Protein AF-A0A3L9FSS3-F1 (afdb_monomer)

Solvent-accessible surface area (backbone atoms only — not comparable to full-atom values): 10008 Å² total; per-residue (Å²): 110,33,38,44,45,78,56,92,81,48,57,48,39,28,49,63,42,88,87,80,62,45,81,40,81,42,85,66,55,88,91,52,54,69,68,55,39,53,46,55,48,51,49,41,67,64,25,50,84,31,67,72,67,40,60,49,43,43,32,45,34,71,48,75,39,85,61,62,35,31,43,39,39,42,32,32,79,47,89,83,53,72,69,44,50,53,55,49,51,52,47,42,52,57,40,41,74,71,72,40,52,58,27,42,31,45,35,28,91,98,42,78,46,63,49,96,48,62,61,40,68,28,58,42,75,38,88,92,38,80,45,78,44,79,46,45,71,96,54,94,71,74,90,48,61,73,59,46,34,51,53,53,40,48,55,57,59,80,48,63,87,66,81,84,86,88,83,87,85,131

Foldseek 3Di:
DWWWDDDPLAIFTWDADPVPRDTDTPQADVVADPLVNVCRNLVRVLQSPPCLLVPQFTDWDWDAAPVQAIEIETEGPDDDDVVNVVSVVVSCVVCVVVVRNYWYWYDYDVDIDTDPFQWDWHWACAPNDTDIDIDGPPDDDDRDSVVVSVVRNVVVVVCVPPDDDDDDDD

InterPro domains:
  IPR010280 (Uracil-5)-methyltransferase family [PF05958] (1-170)
  IPR010280 (Uracil-5)-methyltransferase family [PS51687] (1-170)
  IPR011869 tRNA/tmRNA (uracil-C(5))-methyltransferase, TrmA [PTHR47790] (1-170)
  IPR029063 S-adenosyl-L-methionine-dependent methyltransferase superfamily [G3DSA:3.40.50.150] (142-170)
  IPR029063 S-adenosyl-L-methionine-dependent methyltransferase superfamily [SSF53335] (2-168)

pLDDT: mean 95.37, std 3.07, range [77.75, 98.62]

Organism: Escherichia coli (NCBI:txid562)

Radius of gyration: 18.56 Å; Cα contacts (8 Å, |Δi|>4): 255; chains: 1; bounding box: 40×35×56 Å

Sequence (170 aa):
EFRIWHDGDDLYHIIFDQQTKSRIRVDSFPAASELINQLMTAMIAGVRNNPVLRHKLFQIDYLTTLSNQAVVSLLYHKKLDDEWRQEAEALRDALRAQNLNVHLIGRATKTKIELDQDYIDERLPVAGKEMIYRQVENSFTQPNAAMNIQMLEWALDVTKGSKGDLLELY

Secondary structure (DSSP, 8-state):
-EEEEEETTEEEEEEE-TTT--EEE-S--TTS-HHHHHHHHHHHHHHHT-HHHHTTEEEEEEEE-TTSEEEEEEEESS---HHHHHHHHHHHHHHHTTT-EEEEEEEETTEEEESS-SEEEEEEEETTEEEEEEEETTS---S-HHHHHHHHHHHHHHTTT--S--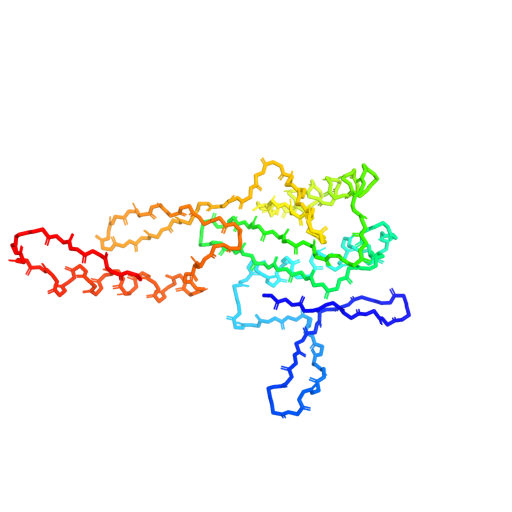----

Mean predicted aligned error: 3.64 Å

Nearest PDB structures (foldseek):
  3bt7-assembly2_B  TM=9.966E-01  e=4.682E-27  Escherichia coli
  6q8y-assembly1_U  TM=3.867E-01  e=1.189E-02  Saccharomyces cerevisiae
  8p5d-assembly1_SH0  TM=3.456E-01  e=9.720E-02  Spraguea lophii 42_110
  6zqe-assembly1_DH  TM=3.737E-01  e=3.041E-01  Saccharomyces cerevisiae S288C
  7mqa-as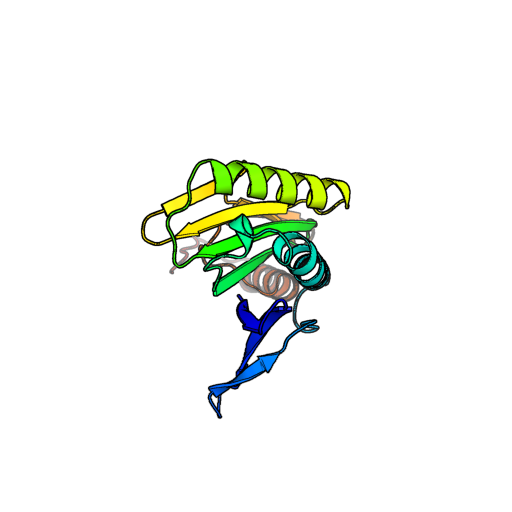sembly1_L7  TM=3.487E-01  e=3.229E-01  Homo sapiens

Structure (mmCIF, N/CA/C/O backbone):
data_AF-A0A3L9FSS3-F1
#
_entry.id   AF-A0A3L9FSS3-F1
#
loop_
_atom_site.group_PDB
_atom_site.id
_atom_site.type_symbol
_atom_site.label_atom_id
_atom_site.label_alt_id
_atom_site.label_comp_id
_atom_site.label_asym_id
_atom_site.label_entity_id
_atom_site.label_seq_id
_atom_site.pdbx_PDB_ins_code
_atom_site.Cartn_x
_atom_site.Cartn_y
_atom_site.Cartn_z
_atom_site.occupancy
_atom_site.B_iso_or_equiv
_atom_site.auth_seq_id
_atom_site.auth_comp_id
_atom_site.auth_asym_id
_atom_site.auth_atom_id
_atom_site.pdbx_PDB_model_num
ATOM 1 N N . GLU A 1 1 ? 5.418 -6.115 3.142 1.00 92.25 1 GLU A N 1
ATOM 2 C CA . GLU A 1 1 ? 6.735 -5.735 2.594 1.00 92.25 1 GLU A CA 1
ATOM 3 C C . GLU A 1 1 ? 7.289 -6.888 1.779 1.00 92.25 1 GLU A C 1
ATOM 5 O O . GLU A 1 1 ? 7.310 -8.010 2.278 1.00 92.25 1 GLU A O 1
ATOM 10 N N . PHE A 1 2 ? 7.705 -6.647 0.538 1.00 96.50 2 PHE A N 1
ATOM 11 C CA . PHE A 1 2 ? 8.261 -7.686 -0.330 1.00 96.50 2 PHE A CA 1
ATOM 12 C C . PHE A 1 2 ? 9.486 -7.164 -1.069 1.00 96.50 2 PHE A C 1
ATOM 14 O O . PHE A 1 2 ? 9.449 -6.100 -1.686 1.00 96.50 2 PHE A O 1
ATOM 21 N N . ARG A 1 3 ? 10.579 -7.930 -1.053 1.00 97.56 3 ARG A N 1
ATOM 22 C CA . ARG A 1 3 ? 11.760 -7.591 -1.851 1.00 97.56 3 ARG A CA 1
ATOM 23 C C . ARG A 1 3 ? 11.482 -7.885 -3.316 1.00 97.56 3 ARG A C 1
ATOM 25 O O . ARG A 1 3 ? 10.731 -8.799 -3.633 1.00 97.56 3 ARG A O 1
ATOM 32 N N . ILE A 1 4 ? 12.117 -7.131 -4.199 1.00 97.88 4 ILE A N 1
ATOM 33 C CA . ILE A 1 4 ? 11.995 -7.305 -5.643 1.00 97.88 4 ILE A CA 1
ATOM 34 C C . ILE A 1 4 ? 13.282 -7.913 -6.181 1.00 97.88 4 ILE A C 1
ATOM 36 O O . ILE A 1 4 ? 14.378 -7.404 -5.931 1.00 97.88 4 ILE A O 1
ATOM 40 N N . TRP A 1 5 ? 13.142 -9.013 -6.914 1.00 97.19 5 TRP A N 1
ATOM 41 C CA . TRP A 1 5 ? 14.236 -9.677 -7.603 1.00 97.19 5 TRP A CA 1
ATOM 42 C C . TRP A 1 5 ? 14.185 -9.378 -9.098 1.00 97.19 5 TRP A C 1
ATOM 44 O O . TRP A 1 5 ? 13.113 -9.367 -9.702 1.00 97.19 5 TRP A O 1
ATOM 54 N N . HIS A 1 6 ? 15.358 -9.139 -9.680 1.00 96.81 6 HIS A N 1
ATOM 55 C CA . HIS A 1 6 ? 15.545 -8.902 -11.109 1.00 96.81 6 HIS A CA 1
ATOM 56 C C . HIS A 1 6 ? 16.247 -10.119 -11.696 1.00 96.81 6 HIS A C 1
ATOM 58 O O . HIS A 1 6 ? 17.337 -10.465 -11.238 1.00 96.81 6 HIS A O 1
ATOM 64 N N . ASP A 1 7 ? 15.636 -10.745 -12.696 1.00 94.44 7 ASP A N 1
ATOM 65 C CA . ASP A 1 7 ? 16.206 -11.901 -13.390 1.00 94.44 7 ASP A CA 1
ATOM 66 C C . ASP A 1 7 ? 16.134 -11.685 -14.904 1.00 94.44 7 ASP A C 1
ATOM 68 O O . ASP A 1 7 ? 15.088 -11.865 -15.523 1.00 94.44 7 ASP A O 1
ATOM 72 N N . GLY A 1 8 ? 17.231 -11.199 -15.493 1.00 93.06 8 GLY A N 1
ATOM 73 C CA . GLY A 1 8 ? 17.259 -10.773 -16.893 1.00 93.06 8 GLY A CA 1
ATOM 74 C C . GLY A 1 8 ? 16.239 -9.666 -17.156 1.00 93.06 8 GLY A C 1
ATOM 75 O O . GLY A 1 8 ? 16.377 -8.562 -16.624 1.00 93.06 8 GLY A O 1
ATOM 76 N N . ASP A 1 9 ? 15.208 -9.982 -17.937 1.00 90.75 9 ASP A N 1
ATOM 77 C CA . ASP A 1 9 ? 14.075 -9.096 -18.236 1.00 90.75 9 ASP A CA 1
ATOM 78 C C . ASP A 1 9 ? 12.860 -9.334 -17.319 1.00 90.75 9 ASP A C 1
ATOM 80 O O . ASP A 1 9 ? 11.914 -8.547 -17.329 1.00 90.75 9 ASP A O 1
ATOM 84 N N . ASP A 1 10 ? 12.883 -10.376 -16.480 1.00 93.25 10 ASP A N 1
ATOM 85 C CA . ASP A 1 10 ? 11.829 -10.635 -15.499 1.00 93.25 10 ASP A CA 1
ATOM 86 C C . ASP A 1 10 ? 12.017 -9.792 -14.222 1.00 93.25 10 ASP A C 1
ATOM 88 O O . ASP A 1 10 ? 13.085 -9.233 -13.919 1.00 93.25 10 ASP A O 1
ATOM 92 N N . LEU A 1 11 ? 10.918 -9.671 -13.484 1.00 95.50 11 LEU A N 1
ATOM 93 C CA . LEU A 1 11 ? 10.780 -8.941 -12.235 1.00 95.50 11 LEU A CA 1
ATOM 94 C C . LEU A 1 11 ? 9.712 -9.641 -11.390 1.00 95.50 11 LEU A C 1
ATOM 96 O O . LEU A 1 11 ? 8.593 -9.834 -11.867 1.00 95.50 11 LEU A O 1
ATOM 100 N N . TYR A 1 12 ? 10.034 -10.002 -10.149 1.00 97.12 12 TYR A N 1
ATOM 101 C CA . TYR A 1 12 ? 9.084 -10.672 -9.254 1.00 97.12 12 TYR A CA 1
ATOM 102 C C . TYR A 1 12 ? 9.381 -10.405 -7.777 1.00 97.12 12 TYR A C 1
ATOM 104 O O . TYR A 1 12 ? 10.495 -10.025 -7.400 1.00 97.12 12 TYR A O 1
ATOM 112 N N . HIS A 1 13 ? 8.378 -10.609 -6.922 1.00 98.25 13 HIS A N 1
ATOM 113 C CA . HIS A 1 13 ? 8.542 -10.508 -5.475 1.00 98.25 13 HIS A CA 1
ATOM 114 C C . HIS A 1 13 ? 9.263 -11.724 -4.905 1.00 98.25 13 HIS A C 1
ATOM 116 O O . HIS A 1 13 ? 9.064 -12.861 -5.336 1.00 98.25 13 HIS A O 1
ATOM 122 N N . ILE A 1 14 ? 10.068 -11.483 -3.876 1.00 97.00 14 ILE A N 1
ATOM 123 C CA . ILE A 1 14 ? 10.683 -12.520 -3.061 1.00 97.00 14 ILE A CA 1
ATOM 124 C C . ILE A 1 14 ? 10.509 -12.222 -1.573 1.00 97.00 14 ILE A C 1
ATOM 126 O O . ILE A 1 14 ? 10.469 -11.067 -1.136 1.00 97.00 14 ILE A O 1
ATOM 130 N N . ILE A 1 15 ? 10.501 -13.294 -0.792 1.00 95.31 15 ILE A N 1
ATOM 131 C CA . ILE A 1 15 ? 10.737 -13.276 0.652 1.00 95.31 15 ILE A CA 1
ATOM 132 C C . ILE A 1 15 ? 11.980 -14.111 0.967 1.00 95.31 15 ILE A C 1
ATOM 134 O O . ILE A 1 15 ? 12.477 -14.860 0.121 1.00 95.31 15 ILE A O 1
ATOM 138 N N . PHE A 1 16 ? 12.499 -13.970 2.181 1.00 93.75 16 PHE A N 1
ATOM 139 C CA . PHE A 1 16 ? 13.602 -14.794 2.663 1.00 93.75 16 PHE A CA 1
ATOM 140 C C . PHE A 1 16 ? 13.082 -15.840 3.634 1.00 93.75 16 PHE A C 1
ATOM 142 O O . PHE A 1 16 ? 12.368 -15.508 4.581 1.00 93.75 16 PHE A O 1
ATOM 149 N N . ASP A 1 17 ? 13.494 -17.086 3.427 1.00 91.25 17 ASP A N 1
ATOM 150 C CA . ASP A 1 17 ? 13.327 -18.124 4.432 1.00 91.25 17 ASP A CA 1
ATOM 151 C C . ASP A 1 17 ? 14.031 -17.699 5.730 1.00 91.25 17 ASP A C 1
ATOM 153 O O . ASP A 1 17 ? 15.184 -17.251 5.718 1.00 91.25 17 ASP A O 1
ATOM 157 N N . GLN A 1 18 ? 13.342 -17.802 6.865 1.00 88.44 18 GLN A N 1
ATOM 158 C CA . GLN A 1 18 ? 13.892 -17.311 8.126 1.00 88.44 18 GLN A CA 1
ATOM 159 C C . GLN A 1 18 ? 15.085 -18.139 8.616 1.00 88.44 18 GLN A C 1
ATOM 161 O O . GLN A 1 18 ? 15.985 -17.561 9.235 1.00 88.44 18 GLN A O 1
ATOM 166 N N . GLN A 1 19 ? 15.110 -19.441 8.321 1.00 92.31 19 GLN A N 1
ATOM 167 C CA . GLN A 1 19 ? 16.131 -20.381 8.780 1.00 92.31 19 GLN A CA 1
ATOM 168 C C . GLN A 1 19 ? 17.329 -20.404 7.830 1.00 92.31 19 GLN A C 1
ATOM 170 O O . GLN A 1 19 ? 18.464 -20.213 8.258 1.00 92.31 19 GLN A O 1
ATOM 175 N N . THR A 1 20 ? 17.084 -20.598 6.536 1.00 93.94 20 THR A N 1
ATOM 176 C CA . THR A 1 20 ? 18.137 -20.812 5.532 1.00 93.94 20 THR A CA 1
ATOM 177 C C . THR A 1 20 ? 18.615 -19.514 4.886 1.00 93.94 20 THR A C 1
ATOM 179 O O . THR A 1 20 ? 19.659 -19.500 4.236 1.00 93.94 20 THR A O 1
ATOM 182 N N . LYS A 1 21 ? 17.849 -18.421 5.030 1.00 92.19 21 LYS A N 1
ATOM 183 C CA . LYS A 1 21 ? 18.031 -17.157 4.295 1.00 92.19 21 LYS A CA 1
ATOM 184 C C . LYS A 1 21 ? 17.956 -17.315 2.772 1.00 92.19 21 LYS A C 1
ATOM 186 O O . LYS A 1 21 ? 18.346 -16.402 2.042 1.00 92.19 21 LYS A O 1
ATOM 191 N N . SER A 1 22 ? 17.438 -18.440 2.272 1.00 93.69 22 SER A N 1
ATOM 192 C CA . SER A 1 22 ? 17.219 -18.637 0.841 1.00 93.69 22 SER A CA 1
ATOM 193 C C . SER A 1 22 ? 16.087 -17.750 0.336 1.00 93.69 22 SER A C 1
ATOM 195 O O . SER A 1 22 ? 15.132 -17.460 1.057 1.00 93.69 22 SER A O 1
ATOM 197 N N . ARG A 1 23 ? 16.178 -17.341 -0.929 1.00 94.69 23 ARG A N 1
ATOM 198 C CA . ARG A 1 23 ? 15.138 -16.553 -1.594 1.00 94.69 23 ARG A CA 1
ATOM 199 C C . ARG A 1 23 ? 13.995 -17.468 -2.004 1.00 94.69 23 ARG A C 1
ATOM 201 O O . ARG A 1 23 ? 14.232 -18.497 -2.628 1.00 94.69 23 ARG A O 1
ATOM 208 N N . ILE A 1 24 ? 12.775 -17.053 -1.704 1.00 95.00 24 ILE A N 1
ATOM 209 C CA . ILE A 1 24 ? 11.549 -17.724 -2.126 1.00 95.00 24 ILE A CA 1
ATOM 210 C C . ILE A 1 24 ? 10.804 -16.745 -3.025 1.00 95.00 24 ILE A C 1
ATOM 212 O O . ILE A 1 24 ? 10.499 -15.637 -2.589 1.00 95.00 24 ILE A O 1
ATOM 216 N N . ARG A 1 25 ? 10.544 -17.135 -4.278 1.00 95.88 25 ARG A N 1
ATOM 217 C CA . ARG A 1 25 ? 9.683 -16.375 -5.195 1.00 95.88 25 ARG A CA 1
ATOM 218 C C . ARG A 1 25 ? 8.247 -16.406 -4.681 1.00 95.88 25 ARG A C 1
ATOM 220 O O . ARG A 1 25 ? 7.763 -17.460 -4.280 1.00 95.88 25 ARG A O 1
ATOM 227 N N . VAL A 1 26 ? 7.587 -15.253 -4.697 1.00 95.81 26 VAL A N 1
ATOM 228 C CA . VAL A 1 26 ? 6.221 -15.084 -4.200 1.00 95.81 26 VAL A CA 1
ATOM 229 C C . VAL A 1 26 ? 5.380 -14.420 -5.277 1.00 95.81 26 VAL A C 1
ATOM 231 O O . VAL A 1 26 ? 5.356 -13.203 -5.387 1.00 95.81 26 VAL A O 1
ATOM 234 N N . ASP A 1 27 ? 4.671 -15.218 -6.067 1.00 93.25 27 ASP A N 1
ATOM 235 C CA . ASP A 1 27 ? 3.707 -14.682 -7.039 1.00 93.25 27 ASP A CA 1
ATOM 236 C C . ASP A 1 27 ? 2.344 -14.378 -6.384 1.00 93.25 27 ASP A C 1
ATOM 238 O O . ASP A 1 27 ? 1.586 -13.543 -6.865 1.00 93.25 27 ASP A O 1
ATOM 242 N N . SER A 1 28 ? 2.052 -15.023 -5.250 1.00 93.38 28 SER A N 1
ATOM 243 C CA . SER A 1 28 ? 0.882 -14.765 -4.405 1.00 93.38 28 SER A CA 1
ATOM 244 C C . SER A 1 28 ? 1.227 -15.023 -2.942 1.00 93.38 28 SER A C 1
ATOM 246 O O . SER A 1 28 ? 2.052 -15.891 -2.645 1.00 93.38 28 SER A O 1
ATOM 248 N N . PHE A 1 29 ? 0.569 -14.321 -2.029 1.00 93.88 29 PHE A N 1
ATOM 249 C CA . PHE A 1 29 ? 0.734 -14.474 -0.592 1.00 93.88 29 PHE A CA 1
ATOM 250 C C . PHE A 1 29 ? -0.637 -14.660 0.086 1.00 93.88 29 PHE A C 1
ATOM 252 O O . PHE A 1 29 ? -1.231 -13.687 0.554 1.00 93.88 29 PHE A O 1
ATOM 259 N N . PRO A 1 30 ? -1.156 -15.905 0.161 1.00 91.38 30 PRO A N 1
ATOM 260 C CA . PRO A 1 30 ? -2.503 -16.195 0.675 1.00 91.38 30 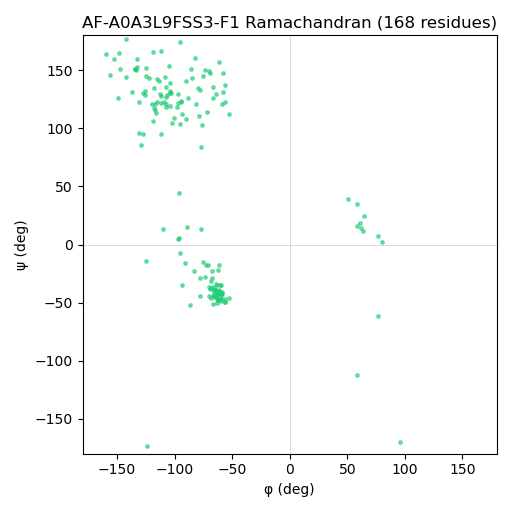PRO A CA 1
ATOM 261 C C . PRO A 1 30 ? -2.742 -15.799 2.138 1.00 91.38 30 PRO A C 1
ATOM 263 O O . PRO A 1 30 ? -3.882 -15.713 2.574 1.00 91.38 30 PRO A O 1
ATOM 266 N N . ALA A 1 31 ? -1.672 -15.582 2.907 1.00 90.31 31 ALA A N 1
ATOM 267 C CA . ALA A 1 31 ? -1.760 -15.093 4.280 1.00 90.31 31 ALA A CA 1
ATOM 268 C C . ALA A 1 31 ? -2.081 -13.585 4.370 1.00 90.31 31 ALA A C 1
ATOM 270 O O . ALA A 1 31 ? -2.420 -13.105 5.449 1.00 90.31 31 ALA A O 1
ATOM 271 N N . ALA A 1 32 ? -1.948 -12.836 3.270 1.00 91.94 32 ALA A N 1
ATOM 272 C CA . ALA A 1 32 ? -2.347 -11.433 3.173 1.00 91.94 32 ALA A CA 1
ATOM 273 C C . ALA A 1 32 ? -3.755 -11.276 2.578 1.00 91.94 32 ALA A C 1
ATOM 275 O O . ALA A 1 32 ? -4.372 -12.237 2.124 1.00 91.94 32 ALA A O 1
ATOM 276 N N . SER A 1 33 ? -4.255 -10.038 2.566 1.00 92.44 33 SER A N 1
ATOM 277 C CA . SER A 1 33 ? -5.559 -9.704 1.992 1.00 92.44 33 SER A CA 1
ATOM 278 C C . SER A 1 33 ? -5.633 -10.003 0.488 1.00 92.44 33 SER A C 1
ATOM 280 O O . SER A 1 33 ? -4.627 -10.031 -0.231 1.00 92.44 33 SER A O 1
ATOM 282 N N . GLU A 1 34 ? -6.854 -10.183 -0.014 1.00 93.81 34 GLU A N 1
ATOM 283 C CA . GLU A 1 34 ? -7.108 -10.321 -1.452 1.00 93.81 34 GLU A CA 1
ATOM 284 C C . GLU A 1 34 ? -6.617 -9.093 -2.227 1.00 93.81 34 GLU A C 1
ATOM 286 O O . GLU A 1 34 ? -5.983 -9.239 -3.272 1.00 93.81 34 GLU A O 1
ATOM 291 N N . LEU A 1 35 ? -6.827 -7.889 -1.678 1.00 95.81 35 LEU A N 1
ATOM 292 C CA . LEU A 1 35 ? -6.366 -6.639 -2.280 1.00 95.81 35 LEU A CA 1
ATOM 293 C C . LEU A 1 35 ? -4.836 -6.598 -2.410 1.00 95.81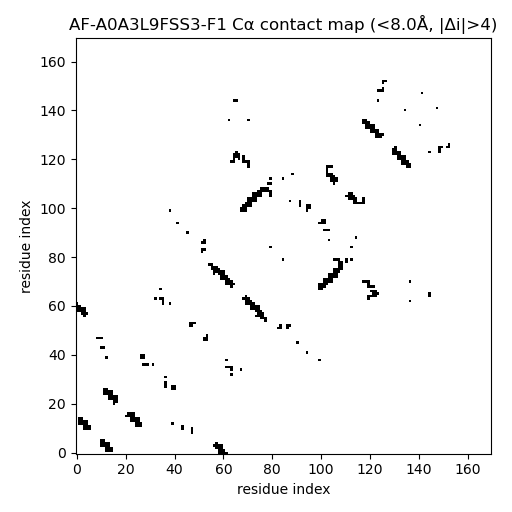 35 LEU A C 1
ATOM 295 O O . LEU A 1 35 ? -4.332 -6.190 -3.454 1.00 95.81 35 LEU A O 1
ATOM 299 N N . ILE A 1 36 ? -4.087 -7.081 -1.408 1.00 96.56 36 ILE A N 1
ATOM 300 C CA . ILE A 1 36 ? -2.624 -7.212 -1.517 1.00 96.56 36 ILE A CA 1
ATOM 301 C C . ILE A 1 36 ? -2.257 -8.130 -2.685 1.00 96.56 36 ILE A C 1
ATOM 303 O O . ILE A 1 36 ? -1.406 -7.767 -3.489 1.00 96.56 36 ILE A O 1
ATOM 307 N N . ASN A 1 37 ? -2.906 -9.286 -2.829 1.00 96.81 37 ASN A N 1
ATOM 308 C CA . ASN A 1 37 ? -2.600 -10.232 -3.909 1.00 96.81 37 ASN A CA 1
ATOM 309 C C . ASN A 1 37 ? -2.913 -9.662 -5.307 1.00 96.81 37 ASN A C 1
ATOM 311 O O . ASN A 1 37 ? -2.132 -9.843 -6.247 1.00 96.81 37 ASN A O 1
ATOM 315 N N . GLN A 1 38 ? -4.017 -8.921 -5.438 1.00 97.06 38 GLN A N 1
ATOM 316 C CA . GLN A 1 38 ? -4.357 -8.201 -6.669 1.00 97.06 38 GLN A CA 1
ATOM 317 C C . GLN A 1 38 ? -3.300 -7.137 -6.995 1.00 97.06 38 GLN A C 1
ATOM 319 O O . GLN A 1 38 ? -2.782 -7.094 -8.113 1.00 97.06 38 GLN A O 1
ATOM 324 N N . LEU A 1 39 ? -2.914 -6.330 -6.001 1.00 97.81 39 LEU A N 1
ATOM 325 C CA . LEU A 1 39 ? -1.891 -5.296 -6.151 1.00 97.81 39 LEU A CA 1
ATOM 326 C C . LEU A 1 39 ? -0.510 -5.882 -6.453 1.00 97.81 39 LEU A C 1
ATOM 328 O O . LEU A 1 39 ? 0.208 -5.320 -7.272 1.00 97.81 39 LEU A O 1
ATOM 332 N N . MET A 1 40 ? -0.120 -7.008 -5.853 1.00 97.62 40 MET A N 1
ATOM 333 C CA . MET A 1 40 ? 1.145 -7.679 -6.173 1.00 97.62 40 MET A CA 1
ATOM 334 C C . MET A 1 40 ? 1.227 -7.996 -7.669 1.00 97.62 40 MET A C 1
ATOM 336 O O . MET A 1 40 ? 2.189 -7.609 -8.334 1.00 97.62 40 MET A O 1
ATOM 340 N N . THR A 1 41 ? 0.175 -8.603 -8.214 1.00 96.94 41 THR A N 1
ATOM 341 C CA . THR A 1 41 ? 0.100 -8.943 -9.640 1.00 96.94 41 THR A CA 1
ATOM 342 C C . THR A 1 41 ? 0.124 -7.690 -10.519 1.00 96.94 41 THR A C 1
ATOM 344 O O . THR A 1 41 ? 0.939 -7.585 -11.440 1.00 96.94 41 THR A O 1
ATOM 347 N N . ALA A 1 42 ? -0.734 -6.712 -10.214 1.00 97.69 42 ALA A N 1
ATOM 348 C CA . ALA A 1 42 ? -0.881 -5.501 -11.015 1.00 97.69 42 ALA A CA 1
ATOM 349 C C . ALA A 1 42 ? 0.385 -4.626 -11.002 1.00 97.69 42 ALA A C 1
ATOM 351 O O . ALA A 1 42 ? 0.790 -4.105 -12.042 1.00 97.69 42 ALA A O 1
ATOM 352 N N . MET A 1 43 ? 1.062 -4.517 -9.854 1.00 97.94 43 MET A N 1
ATOM 353 C CA . MET A 1 43 ? 2.304 -3.751 -9.726 1.00 97.94 43 MET A CA 1
ATOM 354 C C . MET A 1 43 ? 3.440 -4.357 -10.547 1.00 97.94 43 MET A C 1
ATOM 356 O O . MET A 1 43 ? 4.141 -3.624 -11.239 1.00 97.94 43 MET A O 1
ATOM 360 N N . ILE A 1 44 ? 3.627 -5.680 -10.520 1.00 97.62 44 ILE A N 1
ATOM 361 C CA . ILE A 1 44 ? 4.667 -6.315 -11.343 1.00 97.62 44 ILE A CA 1
ATOM 362 C C . ILE A 1 44 ? 4.367 -6.121 -12.828 1.00 97.62 44 ILE A C 1
ATOM 364 O O . ILE A 1 44 ? 5.269 -5.751 -13.578 1.00 97.62 44 ILE A O 1
ATOM 368 N N . ALA A 1 45 ? 3.112 -6.301 -13.249 1.00 96.94 45 ALA A N 1
ATOM 369 C CA . ALA A 1 45 ? 2.710 -6.076 -14.635 1.00 96.94 45 ALA A CA 1
ATOM 370 C C . ALA A 1 45 ? 2.972 -4.628 -15.093 1.00 96.94 45 ALA A C 1
ATOM 372 O O . ALA A 1 45 ? 3.497 -4.421 -16.186 1.00 96.94 45 ALA A O 1
ATOM 373 N N . GLY A 1 46 ? 2.662 -3.641 -14.246 1.00 97.06 46 GLY A N 1
ATOM 374 C CA . GLY A 1 46 ? 2.861 -2.222 -14.546 1.00 97.06 46 GLY A CA 1
ATOM 375 C C . GLY A 1 46 ? 4.320 -1.756 -14.506 1.00 97.06 46 GLY A C 1
ATOM 376 O O . GLY A 1 46 ? 4.691 -0.831 -15.223 1.00 97.06 46 GLY A O 1
ATOM 377 N N . VAL A 1 47 ? 5.171 -2.403 -13.704 1.00 97.56 47 VAL A N 1
ATOM 378 C CA . VAL A 1 47 ? 6.579 -2.008 -13.542 1.00 97.56 47 VAL A CA 1
ATOM 379 C C . VAL A 1 47 ? 7.518 -2.756 -14.493 1.00 97.56 47 VAL A C 1
ATOM 381 O O . VAL A 1 47 ? 8.495 -2.168 -14.954 1.00 97.56 47 VAL A O 1
ATOM 384 N N . ARG A 1 48 ? 7.260 -4.036 -14.808 1.00 95.69 48 ARG A N 1
ATOM 385 C CA . ARG A 1 48 ? 8.220 -4.925 -15.501 1.00 95.69 48 ARG A CA 1
ATOM 386 C C . ARG A 1 48 ? 8.776 -4.333 -16.799 1.00 95.69 48 ARG A C 1
ATOM 388 O O . ARG A 1 48 ? 9.981 -4.374 -17.013 1.00 95.69 48 ARG A O 1
ATOM 395 N N . ASN A 1 49 ? 7.918 -3.765 -17.640 1.00 95.31 49 ASN A N 1
ATOM 396 C CA . ASN A 1 49 ? 8.320 -3.245 -18.952 1.00 95.31 49 ASN A CA 1
ATOM 397 C C . ASN A 1 49 ? 8.603 -1.737 -18.948 1.00 95.31 49 ASN A C 1
ATOM 399 O O . ASN A 1 49 ? 8.849 -1.168 -20.006 1.00 95.31 49 ASN A O 1
ATOM 403 N N . ASN A 1 50 ? 8.567 -1.091 -17.780 1.00 97.62 50 ASN A N 1
ATOM 404 C CA . ASN A 1 50 ? 8.833 0.331 -17.626 1.00 97.62 50 ASN A CA 1
ATOM 405 C C . ASN A 1 50 ? 10.260 0.530 -17.080 1.00 97.62 50 ASN A C 1
ATOM 407 O O . ASN A 1 50 ? 10.489 0.312 -15.887 1.00 97.62 50 ASN A O 1
ATOM 411 N N . PRO A 1 51 ? 11.243 0.945 -17.904 1.00 96.62 51 PRO A N 1
ATOM 412 C CA . PRO A 1 51 ? 12.632 1.063 -17.462 1.00 96.62 51 PRO A CA 1
ATOM 413 C C . PRO A 1 51 ? 12.812 2.044 -16.299 1.00 96.62 51 PRO A C 1
ATOM 415 O O . PRO A 1 51 ? 13.626 1.794 -15.408 1.00 96.62 51 PRO A O 1
ATOM 418 N N . VAL A 1 52 ? 12.027 3.124 -16.267 1.00 98.12 52 VAL A N 1
ATOM 419 C CA . VAL A 1 52 ? 12.094 4.167 -15.237 1.00 98.12 52 VAL A CA 1
ATOM 420 C C . VAL A 1 52 ? 11.626 3.624 -13.890 1.00 98.12 52 VAL A C 1
ATOM 422 O O . VAL A 1 52 ? 12.308 3.826 -12.878 1.00 98.12 52 VAL A O 1
ATOM 425 N N . LEU A 1 53 ? 10.503 2.902 -13.863 1.00 98.31 53 LEU A N 1
ATOM 426 C CA . LEU A 1 53 ? 9.956 2.316 -12.636 1.00 98.31 53 LEU A CA 1
ATOM 427 C C . LEU A 1 53 ? 10.690 1.045 -12.205 1.00 98.31 53 LEU A C 1
ATOM 429 O O . LEU A 1 53 ? 10.742 0.757 -11.010 1.00 98.31 53 LEU A O 1
ATOM 433 N N . ARG A 1 54 ? 11.268 0.294 -13.147 1.00 97.88 54 ARG A N 1
ATOM 434 C CA . ARG A 1 54 ? 12.014 -0.939 -12.872 1.00 97.88 54 ARG A CA 1
ATOM 435 C C . ARG A 1 54 ? 13.411 -0.656 -12.339 1.00 97.88 54 ARG A C 1
ATOM 437 O O . ARG A 1 54 ? 13.862 -1.320 -11.405 1.00 97.88 54 ARG A O 1
ATOM 444 N N . HIS A 1 55 ? 14.131 0.297 -12.929 1.00 97.56 55 HIS A N 1
ATOM 445 C CA . HIS A 1 55 ? 15.549 0.481 -12.637 1.00 97.56 55 HIS A CA 1
ATOM 446 C C . HIS A 1 55 ? 15.793 0.768 -11.149 1.00 97.56 55 HIS A C 1
ATOM 448 O O . HIS A 1 55 ? 15.307 1.758 -10.601 1.00 97.56 55 HIS A O 1
ATOM 454 N N . LYS A 1 56 ? 16.591 -0.096 -10.504 1.00 97.75 56 LYS A N 1
ATOM 455 C CA . LYS A 1 56 ? 16.981 -0.012 -9.082 1.00 97.75 56 LYS A CA 1
ATOM 456 C C . LYS A 1 56 ? 15.823 -0.107 -8.075 1.00 97.75 56 LYS A C 1
ATOM 458 O O . LYS A 1 56 ? 16.052 0.185 -6.900 1.00 97.75 56 LYS A O 1
ATOM 463 N N . LEU A 1 57 ? 14.631 -0.542 -8.487 1.00 98.56 57 LEU A N 1
ATOM 464 C CA . LEU A 1 57 ? 13.564 -0.937 -7.564 1.00 98.56 57 LEU A CA 1
ATOM 465 C C . LEU A 1 57 ? 14.000 -2.191 -6.802 1.00 98.56 57 LEU A C 1
ATOM 467 O O . LEU A 1 57 ? 14.377 -3.179 -7.429 1.00 98.56 57 LEU A O 1
ATOM 471 N N . PHE A 1 58 ? 13.959 -2.174 -5.472 1.00 98.00 58 PHE A N 1
ATOM 472 C CA . PHE A 1 58 ? 14.420 -3.314 -4.666 1.00 98.00 58 PHE A CA 1
ATOM 473 C C . PHE A 1 58 ? 13.377 -3.840 -3.676 1.00 98.00 58 PHE A C 1
ATOM 475 O O . PHE A 1 58 ? 13.566 -4.922 -3.114 1.00 98.00 58 PHE A O 1
ATOM 482 N N . GLN A 1 59 ? 12.304 -3.091 -3.424 1.00 98.44 59 GLN A N 1
ATOM 483 C CA . GLN A 1 59 ? 11.242 -3.475 -2.499 1.00 98.44 59 GLN A CA 1
ATOM 484 C C . GLN A 1 59 ? 9.940 -2.758 -2.861 1.00 98.44 59 GLN A C 1
ATOM 486 O O . GLN A 1 59 ? 9.969 -1.617 -3.324 1.00 98.44 59 GLN A O 1
ATOM 491 N N . ILE A 1 60 ? 8.818 -3.446 -2.654 1.00 98.38 60 ILE A N 1
ATOM 492 C CA . ILE A 1 60 ? 7.484 -2.855 -2.674 1.00 98.38 60 ILE A CA 1
ATOM 493 C C . ILE A 1 60 ? 6.784 -3.201 -1.362 1.00 98.38 60 ILE A C 1
ATOM 495 O O . ILE A 1 60 ? 6.701 -4.375 -0.979 1.00 98.38 60 ILE A O 1
ATOM 499 N N . ASP A 1 61 ? 6.253 -2.178 -0.704 1.00 97.25 61 ASP A N 1
ATOM 500 C CA . ASP A 1 61 ? 5.455 -2.324 0.505 1.00 97.25 61 ASP A CA 1
ATOM 501 C C . ASP A 1 61 ? 3.992 -2.041 0.190 1.00 97.25 61 ASP A C 1
ATOM 503 O O . ASP A 1 61 ? 3.671 -1.101 -0.532 1.00 97.25 61 ASP A O 1
ATOM 507 N N . TYR A 1 62 ? 3.117 -2.893 0.718 1.00 96.25 62 TYR A N 1
ATOM 508 C CA . TYR A 1 62 ? 1.678 -2.826 0.511 1.00 96.25 62 TYR A CA 1
ATOM 509 C C . TYR A 1 62 ? 1.017 -2.634 1.866 1.00 96.25 62 TYR A C 1
ATOM 511 O O . TYR A 1 62 ? 1.169 -3.481 2.750 1.00 96.25 62 TYR A O 1
ATOM 519 N N . LEU A 1 63 ? 0.285 -1.538 2.002 1.00 95.81 63 LEU A N 1
ATOM 520 C CA . LEU A 1 63 ? -0.591 -1.260 3.126 1.00 95.81 63 LEU A CA 1
ATOM 521 C C . LEU A 1 63 ? -2.015 -1.213 2.580 1.00 95.81 63 LEU A C 1
ATOM 523 O O . LEU A 1 63 ? -2.285 -0.453 1.654 1.00 95.81 63 LEU A O 1
ATOM 527 N N . THR A 1 64 ? -2.908 -2.045 3.109 1.00 95.62 64 THR A N 1
ATOM 528 C CA . THR A 1 64 ? -4.299 -2.142 2.644 1.00 95.62 64 THR A CA 1
ATOM 529 C C . THR A 1 64 ? -5.260 -2.153 3.812 1.00 95.62 64 THR A C 1
ATOM 531 O O . THR A 1 64 ? -4.926 -2.721 4.850 1.00 95.62 64 THR A O 1
ATOM 534 N N . THR A 1 65 ? -6.464 -1.636 3.600 1.00 95.69 65 THR A N 1
ATOM 535 C CA . THR A 1 65 ? -7.523 -1.589 4.613 1.00 95.69 65 THR A CA 1
ATOM 536 C C . THR A 1 65 ? -8.704 -2.506 4.295 1.00 95.69 65 THR A C 1
ATOM 538 O O . THR A 1 65 ? -8.878 -2.945 3.154 1.00 95.69 65 THR A O 1
ATOM 541 N N . LEU A 1 66 ? -9.583 -2.740 5.277 1.00 94.12 66 LEU A N 1
ATOM 542 C CA . LEU A 1 66 ? -10.900 -3.355 5.043 1.00 94.12 66 LEU A CA 1
ATOM 543 C C . LEU A 1 66 ? -11.831 -2.445 4.230 1.00 94.12 66 LEU A C 1
ATOM 545 O O . LEU A 1 66 ? -12.738 -2.925 3.556 1.00 94.12 66 LEU A O 1
ATOM 549 N N . SER A 1 67 ? -11.585 -1.133 4.242 1.00 93.94 67 SER A N 1
ATOM 550 C CA . SER A 1 67 ? -12.293 -0.133 3.429 1.00 93.94 67 SER A CA 1
ATOM 551 C C . SER A 1 67 ? -11.858 -0.103 1.951 1.00 93.94 67 SER A C 1
ATOM 553 O O . SER A 1 67 ? -12.210 0.832 1.228 1.00 93.94 67 SER A O 1
ATOM 555 N N . ASN A 1 68 ? -11.114 -1.119 1.492 1.00 95.31 68 ASN A N 1
ATOM 556 C CA . ASN A 1 68 ? -10.624 -1.278 0.120 1.00 95.31 68 ASN A CA 1
ATOM 557 C C . ASN A 1 68 ? -9.753 -0.105 -0.365 1.00 95.31 68 ASN A C 1
ATOM 559 O O . ASN A 1 68 ? -9.810 0.276 -1.532 1.00 95.31 68 ASN A O 1
ATOM 563 N N . GLN A 1 69 ? -8.967 0.488 0.534 1.00 96.81 69 GLN A N 1
ATOM 564 C CA . GLN A 1 69 ? -7.957 1.488 0.197 1.00 96.81 69 GLN A CA 1
ATOM 565 C C . GLN A 1 69 ? -6.565 0.870 0.283 1.00 96.81 69 GLN A C 1
ATOM 567 O O . GLN A 1 69 ? -6.342 -0.078 1.043 1.00 96.81 69 GLN A O 1
ATOM 572 N N . ALA A 1 70 ? -5.620 1.417 -0.477 1.00 97.19 70 ALA A N 1
ATOM 573 C CA . ALA A 1 70 ? -4.240 0.970 -0.447 1.00 97.19 70 ALA A CA 1
ATOM 574 C C . ALA A 1 70 ? -3.231 2.114 -0.570 1.00 97.19 70 ALA A C 1
ATOM 576 O O . ALA A 1 70 ? -3.419 3.049 -1.347 1.00 97.19 70 ALA A O 1
ATOM 577 N N . VAL A 1 71 ? -2.111 1.980 0.135 1.00 97.69 71 VAL A N 1
ATOM 578 C CA . VAL A 1 71 ? -0.868 2.694 -0.162 1.00 97.69 71 VAL A CA 1
ATOM 579 C C . VAL A 1 71 ? 0.157 1.668 -0.616 1.00 97.69 71 VAL A C 1
ATOM 581 O O . VAL A 1 71 ? 0.374 0.655 0.054 1.00 97.69 71 VAL A O 1
ATOM 584 N N . VAL A 1 72 ? 0.794 1.932 -1.754 1.00 98.19 72 VAL A N 1
ATOM 585 C CA . VAL A 1 72 ? 1.894 1.116 -2.266 1.00 98.19 72 VAL A CA 1
ATOM 586 C C . VAL A 1 72 ? 3.161 1.958 -2.332 1.00 98.19 72 VAL A C 1
ATOM 588 O O . VAL A 1 72 ? 3.247 2.916 -3.103 1.00 98.19 72 VAL A O 1
ATOM 591 N N . SER A 1 73 ? 4.161 1.582 -1.541 1.00 98.38 73 SER A N 1
ATOM 592 C CA . SER A 1 73 ? 5.469 2.238 -1.528 1.00 98.38 73 SER A CA 1
ATOM 593 C C . SER A 1 73 ? 6.450 1.473 -2.404 1.00 98.38 73 SER A C 1
ATOM 595 O O . SER A 1 73 ? 6.728 0.302 -2.158 1.00 98.38 73 SER A O 1
ATOM 597 N N . LEU A 1 74 ? 7.016 2.140 -3.407 1.00 98.56 74 LEU A N 1
ATOM 598 C CA 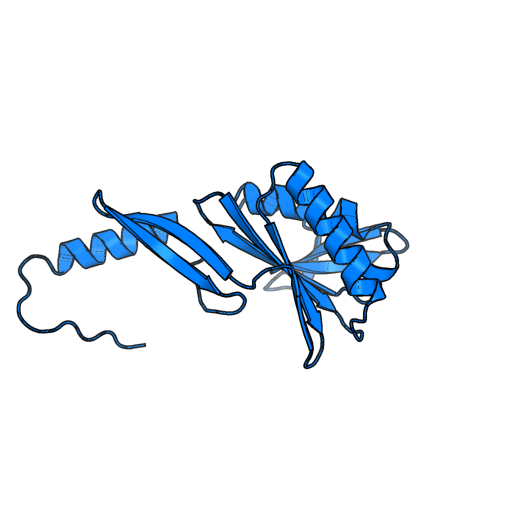. LEU A 1 74 ? 8.086 1.630 -4.257 1.00 98.56 74 LEU A CA 1
ATOM 599 C C . LEU A 1 74 ? 9.430 2.168 -3.751 1.00 98.56 74 LEU A C 1
ATOM 601 O O . LEU A 1 74 ? 9.654 3.382 -3.732 1.00 98.56 74 LEU A O 1
ATOM 605 N N . LEU A 1 75 ? 10.329 1.274 -3.335 1.00 98.56 75 LEU A N 1
ATOM 606 C CA . LEU A 1 75 ? 11.602 1.633 -2.709 1.00 98.56 75 LEU A CA 1
ATOM 607 C C . LEU A 1 75 ? 12.783 1.407 -3.663 1.00 98.56 75 LEU A C 1
ATOM 609 O O . LEU A 1 75 ? 12.978 0.314 -4.206 1.00 98.56 75 LEU A O 1
ATOM 613 N N . TYR A 1 76 ? 13.619 2.435 -3.814 1.00 98.62 76 TYR A N 1
ATOM 614 C CA . TYR A 1 76 ? 14.653 2.510 -4.843 1.00 98.62 76 TYR A CA 1
ATOM 615 C C . TYR A 1 76 ? 16.067 2.748 -4.309 1.00 98.62 76 TYR A C 1
ATOM 617 O O . TYR A 1 76 ? 16.300 3.535 -3.393 1.00 98.62 76 TYR A O 1
ATOM 625 N N . HIS A 1 77 ? 17.045 2.144 -4.986 1.00 97.94 77 HIS A N 1
ATOM 626 C CA . HIS A 1 77 ? 18.471 2.480 -4.887 1.00 97.94 77 HIS A CA 1
ATOM 627 C C . HIS A 1 77 ? 18.898 3.437 -6.017 1.00 97.94 77 HIS A C 1
ATOM 629 O O . HIS A 1 77 ? 19.925 3.235 -6.669 1.00 97.94 77 HIS A O 1
A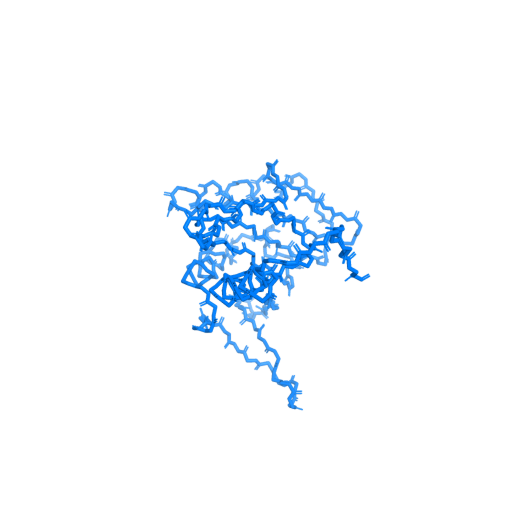TOM 635 N N . LYS A 1 78 ? 18.083 4.462 -6.280 1.00 97.19 78 LYS A N 1
ATOM 636 C CA . LYS A 1 78 ? 18.371 5.566 -7.205 1.00 97.19 78 LYS A CA 1
ATOM 637 C C . LYS A 1 78 ? 17.701 6.847 -6.716 1.00 97.19 78 LYS A C 1
ATOM 639 O O . LYS A 1 78 ? 16.817 6.787 -5.868 1.00 97.19 78 LYS A O 1
ATOM 644 N N . LYS A 1 79 ? 18.106 7.997 -7.256 1.00 97.31 79 LYS A N 1
ATOM 645 C CA . LYS A 1 79 ? 17.327 9.229 -7.093 1.00 97.31 79 LYS A CA 1
ATOM 646 C C . LYS A 1 79 ? 16.022 9.108 -7.879 1.00 97.31 79 LYS A C 1
ATOM 648 O O . LYS A 1 79 ? 15.992 8.445 -8.914 1.00 97.31 79 LYS A O 1
ATOM 653 N N . LEU A 1 80 ? 14.976 9.734 -7.356 1.00 98.12 80 LEU A N 1
ATOM 654 C CA . LEU A 1 80 ? 13.692 9.866 -8.029 1.00 98.12 80 LEU A CA 1
ATOM 655 C C . LEU A 1 80 ? 13.588 11.296 -8.549 1.00 98.12 80 LEU A C 1
ATOM 657 O O . LEU A 1 80 ? 13.883 12.238 -7.812 1.00 98.12 80 LEU A O 1
ATOM 661 N N . ASP A 1 81 ? 13.234 11.426 -9.816 1.00 96.44 81 ASP A N 1
ATOM 662 C CA . ASP A 1 81 ? 13.148 12.670 -10.573 1.00 96.44 81 ASP A CA 1
ATOM 663 C C . ASP A 1 81 ? 11.744 12.834 -11.174 1.00 96.44 81 ASP A C 1
ATOM 665 O O . ASP A 1 81 ? 10.821 12.069 -10.873 1.00 96.44 81 ASP A O 1
ATOM 669 N N . ASP A 1 82 ? 11.570 13.865 -11.997 1.00 97.62 82 ASP A N 1
ATOM 670 C CA . ASP A 1 82 ? 10.284 14.168 -12.625 1.00 97.62 82 ASP A CA 1
ATOM 671 C C . ASP A 1 82 ? 9.861 13.098 -13.643 1.00 97.62 82 ASP A C 1
ATOM 673 O O . ASP A 1 82 ? 8.667 12.856 -13.799 1.00 97.62 82 ASP A O 1
ATOM 677 N N . GLU A 1 83 ? 10.816 12.406 -14.278 1.00 98.00 83 GLU A N 1
ATOM 678 C CA . GLU A 1 83 ? 10.525 11.266 -15.157 1.00 98.00 83 GLU A CA 1
ATOM 679 C C . GLU A 1 83 ? 9.912 10.116 -14.347 1.00 98.00 83 GLU A C 1
ATOM 681 O O . GLU A 1 83 ? 8.870 9.575 -14.716 1.00 98.00 83 GLU A O 1
ATOM 686 N N . TRP A 1 84 ? 10.486 9.795 -13.178 1.00 98.44 84 TRP A N 1
ATOM 687 C CA . TRP A 1 84 ? 9.880 8.817 -12.271 1.00 98.44 84 TRP A CA 1
ATOM 688 C C . TRP A 1 84 ? 8.468 9.219 -11.841 1.00 98.44 84 TRP A C 1
ATOM 690 O O . TRP A 1 84 ? 7.583 8.364 -11.810 1.00 98.44 84 TRP A O 1
ATOM 700 N N . ARG A 1 85 ? 8.243 10.502 -11.522 1.00 98.44 85 ARG A N 1
ATOM 701 C CA . ARG A 1 85 ? 6.920 10.995 -11.114 1.00 98.44 85 ARG A CA 1
ATOM 702 C C . ARG A 1 85 ? 5.878 10.755 -12.206 1.00 98.44 85 ARG A C 1
ATOM 704 O O . ARG A 1 85 ? 4.826 10.210 -11.896 1.00 98.44 85 ARG A O 1
ATOM 711 N N . GLN A 1 86 ? 6.177 11.124 -13.451 1.00 98.44 86 GLN A N 1
ATOM 712 C CA . GLN A 1 86 ? 5.248 10.975 -14.577 1.00 98.44 86 GLN A CA 1
ATOM 713 C C . GLN A 1 86 ? 4.857 9.510 -14.802 1.00 98.44 86 GLN A C 1
ATOM 715 O O . GLN A 1 86 ? 3.675 9.183 -14.903 1.00 98.44 86 GLN A O 1
ATOM 720 N N . GLU A 1 87 ? 5.841 8.611 -14.807 1.00 98.62 87 GLU A N 1
ATOM 721 C CA . GLU A 1 87 ? 5.599 7.178 -14.996 1.00 98.62 87 GLU A CA 1
ATOM 722 C C . GLU A 1 87 ? 4.830 6.560 -13.818 1.00 98.62 87 GLU A C 1
ATOM 724 O O . GLU A 1 87 ? 3.961 5.705 -14.002 1.00 98.62 87 GLU A O 1
ATOM 729 N N . ALA A 1 88 ? 5.103 7.014 -12.592 1.00 98.50 88 ALA A N 1
ATOM 730 C CA . ALA A 1 88 ? 4.383 6.564 -11.407 1.00 98.50 88 ALA A CA 1
ATOM 731 C C . ALA A 1 88 ? 2.932 7.084 -11.379 1.00 98.50 88 ALA A C 1
ATOM 733 O O . ALA A 1 88 ? 2.033 6.345 -10.981 1.00 98.50 88 ALA A O 1
ATOM 734 N N . GLU A 1 89 ? 2.677 8.313 -11.836 1.00 98.50 89 GLU A N 1
ATOM 735 C CA . GLU A 1 89 ? 1.323 8.862 -12.001 1.00 98.50 89 GLU A CA 1
ATOM 736 C C . GLU A 1 89 ? 0.529 8.063 -13.041 1.00 98.50 89 GLU A C 1
ATOM 738 O O . GLU A 1 89 ? -0.590 7.634 -12.754 1.00 98.50 89 GLU A O 1
ATOM 743 N N . ALA A 1 90 ? 1.139 7.752 -14.190 1.00 98.44 90 ALA A N 1
ATOM 744 C CA . ALA A 1 90 ? 0.524 6.904 -15.208 1.00 98.44 90 ALA A CA 1
ATOM 745 C C . ALA A 1 90 ? 0.190 5.499 -14.671 1.00 98.44 90 ALA A C 1
ATOM 747 O O . ALA A 1 90 ? -0.908 4.986 -14.904 1.00 98.44 90 ALA A O 1
ATOM 748 N N . LEU A 1 91 ? 1.101 4.887 -13.902 1.00 98.56 91 LEU A N 1
ATOM 749 C CA . LEU A 1 91 ? 0.851 3.599 -13.252 1.00 98.56 91 LEU A CA 1
ATOM 750 C C . LEU A 1 91 ? -0.308 3.683 -12.248 1.00 98.56 91 LEU A C 1
ATOM 752 O O . LEU A 1 91 ? -1.206 2.843 -12.279 1.00 98.56 91 LEU A O 1
ATOM 756 N N . ARG A 1 92 ? -0.315 4.692 -11.370 1.00 98.31 92 ARG A N 1
ATOM 757 C CA . ARG A 1 92 ? -1.389 4.910 -10.387 1.00 98.31 92 ARG A CA 1
ATOM 758 C C . ARG A 1 92 ? -2.747 5.019 -11.074 1.00 98.31 92 ARG A C 1
ATOM 760 O O . ARG A 1 92 ? -3.706 4.380 -10.643 1.00 98.31 92 ARG A O 1
ATOM 767 N N . ASP A 1 93 ? -2.827 5.805 -12.139 1.00 98.25 93 ASP A N 1
ATOM 768 C CA . ASP A 1 93 ? -4.079 6.045 -12.850 1.00 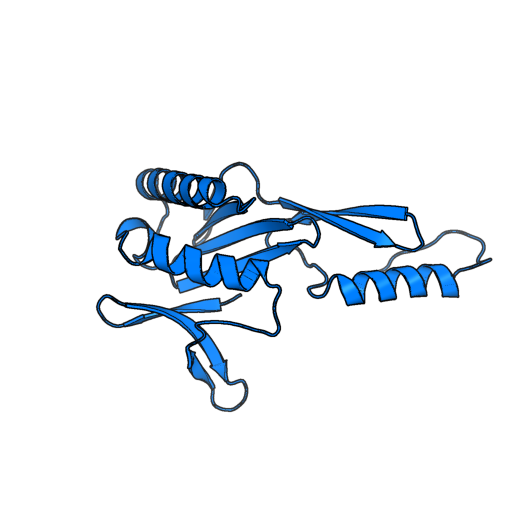98.25 93 ASP A CA 1
ATOM 769 C C . ASP A 1 93 ? -4.556 4.779 -13.578 1.00 98.25 93 ASP A C 1
ATOM 771 O O . ASP A 1 93 ? -5.743 4.451 -13.531 1.00 98.25 93 ASP A O 1
ATOM 775 N N . ALA A 1 94 ? -3.635 3.989 -14.142 1.00 98.19 94 ALA A N 1
ATOM 776 C CA . ALA A 1 94 ? -3.944 2.681 -14.720 1.00 98.19 94 ALA A CA 1
ATOM 777 C C . ALA A 1 94 ? -4.444 1.658 -13.679 1.00 98.19 94 ALA A C 1
ATOM 779 O O . ALA A 1 94 ? -5.302 0.830 -13.995 1.00 98.19 94 ALA A O 1
ATOM 780 N N . LEU A 1 95 ? -3.942 1.706 -12.440 1.00 98.00 95 LEU A N 1
ATOM 781 C CA . LEU A 1 95 ? -4.438 0.873 -11.336 1.00 98.00 95 LEU A CA 1
ATOM 782 C C . LEU A 1 95 ? -5.835 1.322 -10.890 1.00 98.00 95 LEU A C 1
ATOM 784 O O . LEU A 1 95 ? -6.733 0.496 -10.733 1.00 98.00 95 LEU A O 1
ATOM 788 N N . ARG A 1 96 ? -6.060 2.632 -10.756 1.00 97.62 96 ARG A N 1
ATOM 789 C CA . ARG A 1 96 ? -7.379 3.193 -10.417 1.00 97.62 96 ARG A CA 1
ATOM 790 C C . ARG A 1 96 ? -8.428 2.897 -11.484 1.00 97.62 96 ARG A C 1
ATOM 792 O O . ARG A 1 96 ? -9.570 2.605 -11.140 1.00 97.62 96 ARG A O 1
ATOM 799 N N . ALA A 1 97 ? -8.041 2.878 -12.759 1.00 97.69 97 ALA A N 1
ATOM 800 C CA . ALA A 1 97 ? -8.909 2.450 -13.857 1.00 97.69 97 ALA A CA 1
ATOM 801 C C . ALA A 1 97 ? -9.342 0.973 -13.747 1.00 97.69 97 ALA A C 1
ATOM 803 O O . ALA A 1 97 ? -10.382 0.598 -14.282 1.00 97.69 97 ALA A O 1
ATOM 804 N N . GLN A 1 98 ? -8.591 0.146 -13.012 1.00 95.88 98 GLN A N 1
ATOM 805 C CA . GLN A 1 98 ? -8.956 -1.232 -12.654 1.00 95.88 98 GLN A CA 1
ATOM 806 C C . GLN A 1 98 ? -9.753 -1.311 -11.341 1.00 95.88 98 GLN A C 1
ATOM 808 O O . GLN A 1 98 ? -9.888 -2.386 -10.763 1.00 95.88 98 GLN A O 1
ATOM 813 N N . ASN A 1 99 ? -10.287 -0.182 -10.863 1.00 95.44 99 ASN A N 1
ATOM 814 C CA . ASN A 1 99 ? -11.040 -0.066 -9.615 1.00 95.44 99 ASN A CA 1
ATOM 815 C C . ASN A 1 99 ? -10.210 -0.374 -8.348 1.00 95.44 99 ASN A C 1
ATOM 817 O O . ASN A 1 99 ? -10.761 -0.727 -7.304 1.00 95.44 99 ASN A O 1
ATOM 821 N N . LEU A 1 100 ? -8.883 -0.215 -8.422 1.00 96.38 100 LEU A N 1
ATOM 822 C CA . LEU A 1 100 ? -7.993 -0.284 -7.263 1.00 96.38 100 LEU A CA 1
ATOM 823 C C . LEU A 1 100 ? -7.843 1.119 -6.669 1.00 96.38 100 LEU A C 1
ATOM 825 O O . LEU A 1 100 ? -7.191 1.986 -7.254 1.00 96.38 100 LEU A O 1
ATOM 829 N N . ASN A 1 101 ? -8.443 1.360 -5.503 1.00 96.25 101 ASN A N 1
ATOM 830 C CA . ASN A 1 101 ? -8.317 2.639 -4.808 1.00 96.25 101 ASN A CA 1
ATOM 831 C C . ASN A 1 101 ? -6.948 2.736 -4.118 1.00 96.25 101 ASN A C 1
ATOM 833 O O . ASN A 1 101 ? -6.792 2.392 -2.946 1.00 96.25 101 ASN A O 1
ATOM 837 N N . VAL A 1 102 ? -5.943 3.141 -4.893 1.00 97.06 102 VAL A N 1
ATOM 838 C CA . VAL A 1 102 ? -4.538 3.111 -4.491 1.00 97.06 102 VAL A CA 1
ATOM 839 C C . VAL A 1 102 ? -3.886 4.491 -4.548 1.00 97.06 102 VAL A C 1
ATOM 841 O O . VAL A 1 102 ? -4.140 5.293 -5.454 1.00 97.06 102 VAL A O 1
ATOM 844 N N . HIS A 1 103 ? -3.000 4.740 -3.592 1.00 97.69 103 HIS A N 1
ATOM 845 C CA . HIS A 1 103 ? -1.993 5.796 -3.607 1.00 97.69 103 HIS A CA 1
ATOM 846 C C . HIS A 1 103 ? -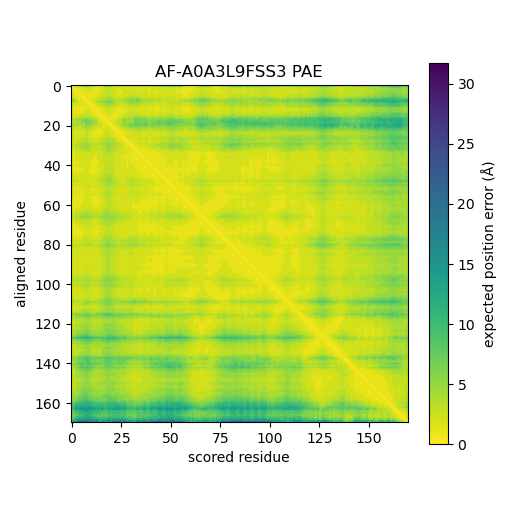0.612 5.173 -3.807 1.00 97.69 103 HIS A C 1
ATOM 848 O O . HIS A 1 103 ? -0.341 4.084 -3.298 1.00 97.69 103 HIS A O 1
ATOM 854 N N . LEU A 1 104 ? 0.265 5.856 -4.545 1.00 98.25 104 LEU A N 1
ATOM 855 C CA . LEU A 1 104 ? 1.642 5.408 -4.749 1.00 98.25 104 LEU A CA 1
ATOM 856 C C . LEU A 1 104 ? 2.618 6.366 -4.076 1.00 98.25 104 LEU A C 1
ATOM 858 O O . LEU A 1 104 ? 2.460 7.586 -4.142 1.00 98.25 104 LEU A O 1
ATOM 862 N N . ILE A 1 105 ? 3.661 5.799 -3.479 1.00 98.38 105 ILE A N 1
ATOM 863 C CA . ILE A 1 105 ? 4.766 6.552 -2.894 1.00 98.38 105 ILE A CA 1
ATOM 864 C C . ILE A 1 105 ? 6.078 6.047 -3.482 1.00 98.38 105 ILE A C 1
ATOM 866 O O . ILE A 1 105 ? 6.349 4.850 -3.511 1.00 98.38 105 ILE A O 1
ATOM 870 N N . GLY A 1 106 ? 6.925 6.971 -3.918 1.00 98.31 106 GLY A N 1
ATOM 871 C CA . GLY A 1 106 ? 8.314 6.699 -4.259 1.00 98.31 106 GLY A CA 1
ATOM 872 C C . GLY A 1 106 ? 9.214 6.990 -3.073 1.00 98.31 106 GLY A C 1
ATOM 873 O O . GLY A 1 106 ? 9.237 8.117 -2.574 1.00 98.31 106 GLY A O 1
ATOM 874 N N . ARG A 1 107 ? 9.996 6.004 -2.635 1.00 98.19 107 ARG A N 1
ATOM 875 C CA . ARG A 1 107 ? 11.008 6.181 -1.590 1.00 98.19 107 ARG A CA 1
ATOM 876 C C . ARG A 1 107 ? 12.404 5.900 -2.118 1.00 98.19 107 ARG A C 1
ATOM 878 O O . ARG A 1 107 ? 12.666 4.885 -2.754 1.00 98.19 107 ARG A O 1
ATOM 885 N N . ALA A 1 108 ? 13.323 6.789 -1.780 1.00 97.69 108 ALA A N 1
ATOM 886 C CA . ALA A 1 108 ? 14.756 6.588 -1.929 1.00 97.69 108 ALA A CA 1
ATOM 887 C C . ALA A 1 108 ? 15.476 7.215 -0.731 1.00 97.69 108 ALA A C 1
ATOM 889 O O . ALA A 1 108 ? 14.856 7.830 0.140 1.00 97.69 108 ALA A O 1
ATOM 890 N N . THR A 1 109 ? 16.797 7.071 -0.657 1.00 96.06 109 THR A N 1
ATOM 891 C CA . THR A 1 109 ? 17.595 7.667 0.421 1.00 96.06 109 THR A CA 1
ATOM 892 C C . THR A 1 109 ? 17.308 9.166 0.556 1.00 96.06 109 THR A C 1
ATOM 894 O O . THR A 1 109 ? 17.679 9.945 -0.317 1.00 96.06 109 THR A O 1
ATOM 897 N N . LYS A 1 110 ? 16.685 9.564 1.678 1.00 94.50 110 LYS A N 1
ATOM 898 C CA . LYS A 1 110 ? 16.266 10.947 1.992 1.00 94.50 110 LYS A CA 1
ATOM 899 C C . LYS A 1 110 ? 15.252 11.560 1.008 1.00 94.50 110 LYS A C 1
ATOM 901 O O . LYS A 1 110 ? 15.091 12.776 0.989 1.00 94.50 110 LYS A O 1
ATOM 906 N N . THR A 1 111 ? 14.558 10.744 0.218 1.00 96.56 111 THR A N 1
ATOM 907 C CA . THR A 1 111 ? 13.545 11.201 -0.740 1.00 96.56 111 THR A CA 1
ATOM 908 C C . THR A 1 111 ? 12.246 10.438 -0.518 1.00 96.56 111 THR A C 1
ATOM 910 O O . THR A 1 111 ? 12.245 9.209 -0.460 1.00 96.56 111 THR A O 1
ATOM 913 N N . LYS A 1 112 ? 11.142 11.179 -0.418 1.00 96.56 112 LYS A N 1
ATOM 914 C CA . LYS A 1 112 ? 9.773 10.666 -0.415 1.00 96.56 112 LYS A CA 1
ATOM 915 C C . LYS A 1 112 ? 8.983 11.490 -1.430 1.00 96.56 112 LYS A C 1
ATOM 917 O O . LYS A 1 112 ? 8.968 12.713 -1.327 1.00 96.56 112 LYS A O 1
ATOM 922 N N . ILE A 1 113 ? 8.395 10.829 -2.420 1.00 97.69 113 ILE A N 1
ATOM 923 C CA . ILE A 1 113 ? 7.480 11.434 -3.388 1.00 97.69 113 ILE A CA 1
ATOM 924 C C . ILE A 1 113 ? 6.125 10.779 -3.183 1.00 97.69 113 ILE A C 1
ATOM 926 O O . ILE A 1 113 ? 5.976 9.588 -3.432 1.00 97.69 113 ILE A O 1
ATOM 930 N N . GLU A 1 114 ? 5.154 11.551 -2.722 1.00 96.75 114 GLU A N 1
ATOM 931 C CA . GLU A 1 114 ? 3.781 11.098 -2.519 1.00 96.75 114 GLU A CA 1
ATOM 932 C C . GLU A 1 114 ? 2.949 11.496 -3.735 1.00 96.75 114 GLU A C 1
ATOM 934 O O . GLU A 1 114 ? 2.997 12.653 -4.169 1.00 96.75 114 GLU A O 1
ATOM 939 N N . LEU A 1 115 ? 2.209 10.541 -4.298 1.00 96.50 115 LEU A N 1
ATOM 940 C CA . LEU A 1 115 ? 1.204 10.823 -5.313 1.00 96.50 115 LEU A CA 1
ATOM 941 C C . LEU A 1 115 ? -0.158 10.944 -4.618 1.00 96.50 115 LEU A C 1
ATOM 943 O O . LEU A 1 115 ? -0.768 9.946 -4.232 1.00 96.50 115 LEU A O 1
ATOM 947 N N . ASP A 1 116 ? -0.612 12.188 -4.472 1.00 93.88 116 ASP A N 1
ATOM 948 C CA . ASP A 1 116 ? -1.803 12.651 -3.738 1.00 93.88 116 ASP A CA 1
ATOM 949 C C . ASP A 1 116 ? -1.647 12.693 -2.212 1.00 93.88 116 ASP A C 1
ATOM 951 O O . ASP A 1 116 ? -1.770 13.764 -1.621 1.00 93.88 116 ASP A O 1
ATOM 955 N N . GLN A 1 117 ? -1.395 11.550 -1.571 1.00 94.56 117 GLN A N 1
ATOM 956 C CA . GLN A 1 117 ? -1.315 11.440 -0.110 1.00 94.56 117 GLN A CA 1
ATOM 957 C C . GLN A 1 117 ? -0.542 10.191 0.324 1.00 94.56 117 GLN A C 1
ATOM 959 O O . GLN A 1 117 ? -0.355 9.256 -0.456 1.00 94.56 117 GLN A O 1
ATOM 964 N N . ASP A 1 118 ? -0.134 10.166 1.591 1.00 95.75 118 ASP A N 1
ATOM 965 C CA . ASP A 1 118 ? 0.623 9.079 2.213 1.00 95.75 118 ASP A CA 1
ATOM 966 C C . ASP A 1 118 ? -0.155 8.272 3.253 1.00 95.75 118 ASP A C 1
ATOM 968 O O . ASP A 1 118 ? 0.436 7.506 4.014 1.00 95.75 118 ASP A O 1
ATOM 972 N N . TYR A 1 119 ? -1.471 8.439 3.300 1.00 96.50 119 TYR A N 1
ATOM 973 C CA . TYR A 1 119 ? -2.325 7.769 4.265 1.00 96.50 119 TYR A CA 1
ATOM 974 C C . TYR A 1 119 ? -3.552 7.155 3.604 1.00 96.50 119 TYR A C 1
ATOM 976 O O . TYR A 1 119 ? -3.977 7.570 2.524 1.00 96.50 119 TYR A O 1
ATOM 984 N N . ILE A 1 120 ? -4.143 6.189 4.297 1.00 96.56 120 ILE A N 1
ATOM 985 C CA . ILE A 1 120 ? -5.437 5.583 3.978 1.00 96.56 120 ILE A CA 1
ATOM 986 C C . ILE A 1 120 ? -6.280 5.475 5.246 1.00 96.56 120 ILE A C 1
ATOM 988 O O . ILE A 1 120 ? -5.747 5.370 6.351 1.00 96.56 120 ILE A O 1
ATOM 992 N N . ASP A 1 121 ? -7.598 5.521 5.091 1.00 96.19 121 ASP A N 1
ATOM 993 C CA . ASP A 1 121 ? -8.536 5.482 6.209 1.00 96.19 121 ASP A CA 1
ATOM 994 C C . ASP A 1 121 ? -9.109 4.064 6.359 1.00 96.19 121 ASP A C 1
ATOM 996 O O . ASP A 1 121 ? -9.912 3.597 5.549 1.00 96.19 121 ASP A O 1
ATOM 1000 N N . GLU A 1 122 ? -8.702 3.374 7.419 1.00 95.56 122 GLU A N 1
ATOM 1001 C CA . GLU A 1 122 ? -9.222 2.073 7.831 1.00 95.56 122 GLU A CA 1
ATOM 1002 C C . GLU A 1 122 ? -10.548 2.243 8.570 1.00 95.56 122 GLU A C 1
ATOM 1004 O O . GLU A 1 122 ? -10.666 3.097 9.450 1.00 95.56 122 GLU A O 1
ATOM 1009 N N . ARG A 1 123 ? -11.543 1.419 8.234 1.00 96.19 123 ARG A N 1
ATOM 1010 C CA . ARG A 1 123 ? -12.887 1.489 8.823 1.00 96.19 123 ARG A CA 1
ATOM 1011 C C . ARG A 1 123 ? -13.173 0.173 9.524 1.00 96.19 123 ARG A C 1
ATOM 1013 O O . ARG A 1 123 ? -13.405 -0.846 8.878 1.00 96.19 123 ARG A O 1
ATOM 1020 N N . LEU A 1 124 ? -13.139 0.201 10.852 1.00 96.06 124 LEU A N 1
ATOM 1021 C CA . LEU A 1 124 ? -13.306 -0.977 11.694 1.00 96.06 124 LEU A CA 1
ATOM 1022 C C . LEU A 1 124 ? -14.708 -0.984 12.317 1.00 96.06 124 LEU A C 1
ATOM 1024 O O . LEU A 1 124 ? -15.034 -0.064 13.072 1.00 96.06 124 LEU A O 1
ATOM 1028 N N . PRO A 1 125 ? -15.545 -2.000 12.050 1.00 96.00 125 PRO A N 1
ATOM 1029 C CA . PRO A 1 125 ? -16.780 -2.206 12.795 1.00 96.00 125 PRO A CA 1
ATOM 1030 C C . PRO A 1 125 ? -16.447 -2.803 14.170 1.00 96.00 125 PRO A C 1
ATOM 1032 O O . PRO A 1 125 ? -16.164 -3.990 14.277 1.00 96.00 125 PRO A O 1
ATOM 1035 N N . VAL A 1 126 ? -16.474 -1.983 15.219 1.00 96.56 126 VAL A N 1
ATOM 1036 C CA . VAL A 1 126 ? -16.125 -2.370 16.596 1.00 96.56 126 VAL A CA 1
ATOM 1037 C C . VAL A 1 126 ? -17.346 -2.180 17.487 1.00 96.56 126 VAL A C 1
ATOM 1039 O O . VAL A 1 126 ? -17.833 -1.058 17.644 1.00 96.56 126 VAL A O 1
ATOM 1042 N N . ALA A 1 127 ? -17.862 -3.263 18.075 1.00 93.50 127 ALA A N 1
ATOM 1043 C CA . ALA A 1 127 ? -19.006 -3.221 18.994 1.00 93.50 127 ALA A CA 1
ATOM 1044 C C . ALA A 1 127 ? -20.223 -2.438 18.439 1.00 93.50 127 ALA A C 1
ATOM 1046 O O . ALA A 1 127 ? -20.883 -1.676 19.151 1.00 93.50 127 ALA A O 1
ATOM 1047 N N . GLY A 1 128 ? -20.503 -2.598 17.140 1.00 91.94 128 GLY A N 1
ATOM 1048 C CA . GLY A 1 128 ? -21.615 -1.934 16.446 1.00 91.94 128 GLY A CA 1
ATOM 1049 C C . GLY A 1 128 ? -21.388 -0.455 16.104 1.00 91.94 128 GLY A C 1
ATOM 1050 O O . GLY A 1 128 ? -22.317 0.204 15.639 1.00 91.94 128 GLY A O 1
ATOM 1051 N N . LYS A 1 129 ? -20.178 0.077 16.314 1.00 94.38 129 LYS A N 1
ATOM 1052 C CA . LYS A 1 129 ? -19.775 1.424 15.893 1.00 94.38 129 LYS A CA 1
ATOM 1053 C C . LYS A 1 129 ? -18.666 1.341 14.855 1.00 94.38 129 LYS A C 1
ATOM 1055 O O . LYS A 1 129 ? -17.772 0.509 14.955 1.00 94.38 129 LYS A O 1
ATOM 1060 N N . GLU A 1 130 ? -18.709 2.229 13.873 1.00 96.00 130 GLU A N 1
ATOM 1061 C CA . GLU A 1 130 ? -17.601 2.383 12.937 1.00 96.00 130 GLU A CA 1
ATOM 1062 C C . GLU A 1 130 ? -16.517 3.261 13.574 1.00 96.00 130 GLU A C 1
ATOM 1064 O O . GLU A 1 130 ? -16.773 4.409 13.942 1.00 96.00 130 GLU A O 1
ATOM 1069 N N . MET A 1 131 ? -15.310 2.716 13.710 1.00 95.44 131 MET A N 1
ATOM 1070 C CA . MET A 1 131 ? -14.112 3.459 14.090 1.00 95.44 131 MET A CA 1
ATOM 1071 C C . MET A 1 131 ? -13.258 3.696 12.848 1.00 95.44 131 MET A C 1
ATOM 1073 O O . MET A 1 131 ? -12.974 2.759 12.104 1.00 95.44 131 MET A O 1
ATOM 1077 N N . ILE A 1 132 ? -12.844 4.944 12.632 1.00 95.62 132 ILE A N 1
ATOM 1078 C CA . ILE A 1 132 ? -12.024 5.329 11.482 1.00 95.62 132 ILE A CA 1
ATOM 1079 C C . ILE A 1 132 ? -10.605 5.612 11.967 1.00 95.62 132 ILE A C 1
ATOM 1081 O O . ILE A 1 132 ? -10.391 6.525 12.764 1.00 95.62 132 ILE A O 1
ATOM 1085 N N . TYR A 1 133 ? -9.645 4.835 11.472 1.00 94.19 133 TYR A N 1
ATOM 1086 C CA . TYR A 1 133 ? -8.225 4.990 11.768 1.00 94.19 133 TYR A CA 1
ATOM 1087 C C . TYR A 1 133 ? -7.485 5.453 10.525 1.00 94.19 133 TYR A C 1
ATOM 1089 O O . TYR A 1 133 ? -7.461 4.759 9.511 1.00 94.19 133 TYR A O 1
ATOM 1097 N N . ARG A 1 134 ? -6.815 6.598 10.622 1.00 95.56 134 ARG A N 1
ATOM 1098 C CA . ARG A 1 134 ? -5.894 7.038 9.581 1.00 95.56 134 ARG A CA 1
ATOM 1099 C C . ARG A 1 134 ? -4.577 6.289 9.712 1.00 95.56 134 ARG A C 1
ATOM 1101 O O . ARG A 1 134 ? -3.826 6.516 10.658 1.00 95.56 134 ARG A O 1
ATOM 1108 N N . GLN A 1 135 ? -4.300 5.415 8.758 1.00 95.19 135 GLN A N 1
ATOM 1109 C CA . GLN A 1 135 ? -3.045 4.688 8.664 1.00 95.19 135 GLN A CA 1
ATOM 1110 C C . GLN A 1 135 ? -2.097 5.463 7.758 1.00 95.19 135 GLN A C 1
ATOM 1112 O O . GLN A 1 135 ? -2.341 5.584 6.559 1.00 95.19 135 GLN A O 1
ATOM 1117 N N . VAL A 1 136 ? -1.029 6.008 8.337 1.00 94.69 136 VAL A N 1
ATOM 1118 C CA . VAL A 1 136 ? 0.013 6.718 7.588 1.00 94.69 136 VAL A CA 1
ATOM 1119 C C . VAL A 1 136 ? 1.076 5.714 7.168 1.00 94.69 136 VAL A C 1
ATOM 1121 O O . VAL A 1 136 ? 1.441 4.815 7.929 1.00 94.69 136 VAL A O 1
ATOM 1124 N N . GLU A 1 137 ? 1.593 5.850 5.959 1.00 93.00 137 GLU A N 1
ATOM 1125 C CA . GLU A 1 137 ? 2.673 5.007 5.481 1.00 93.00 137 GLU A CA 1
ATOM 1126 C C . GLU A 1 137 ? 3.889 5.064 6.419 1.00 93.00 137 GLU A C 1
ATOM 1128 O O . GLU A 1 137 ? 4.275 6.122 6.921 1.00 93.00 137 GLU A O 1
ATOM 1133 N N . ASN A 1 138 ? 4.479 3.893 6.678 1.00 87.94 138 ASN A N 1
ATOM 1134 C CA . ASN A 1 138 ? 5.597 3.699 7.607 1.00 87.94 138 ASN A CA 1
ATOM 1135 C C . ASN A 1 138 ? 5.281 4.022 9.088 1.00 87.94 138 ASN A C 1
ATOM 1137 O O . ASN A 1 138 ? 6.191 4.092 9.914 1.00 87.94 138 ASN A O 1
ATOM 1141 N N . SER A 1 139 ? 4.002 4.206 9.438 1.00 89.25 139 SER A N 1
ATOM 1142 C CA . SER A 1 139 ? 3.525 4.152 10.823 1.00 89.25 139 SER A CA 1
ATOM 1143 C C . SER A 1 139 ? 3.200 2.711 11.226 1.00 89.25 139 SER A C 1
ATOM 1145 O O . SER A 1 139 ? 2.833 1.882 10.389 1.00 89.25 139 SER A O 1
ATOM 1147 N N . PHE A 1 140 ? 3.340 2.395 12.515 1.00 88.38 140 PHE A N 1
ATOM 1148 C CA . PHE A 1 140 ? 2.897 1.102 13.025 1.00 88.38 140 PHE A CA 1
ATOM 1149 C C . PHE A 1 140 ? 1.378 0.970 12.875 1.00 88.38 140 PHE A C 1
ATOM 1151 O O . PHE A 1 140 ? 0.617 1.832 13.313 1.00 88.38 140 PHE A O 1
ATOM 1158 N N . THR A 1 141 ? 0.942 -0.143 12.292 1.00 88.75 141 THR A N 1
ATOM 1159 C CA . THR A 1 141 ? -0.467 -0.514 12.162 1.00 88.75 141 THR A CA 1
ATOM 1160 C C . THR A 1 141 ? -0.633 -1.978 12.546 1.00 88.75 141 THR A C 1
ATOM 1162 O O . THR A 1 141 ? 0.289 -2.779 12.388 1.00 88.75 141 THR A O 1
ATOM 1165 N N . GLN A 1 142 ? -1.809 -2.343 13.061 1.00 89.25 142 GLN A N 1
ATOM 1166 C CA . GLN A 1 142 ? -2.139 -3.749 13.281 1.00 89.25 142 GLN A CA 1
ATOM 1167 C C . GLN A 1 142 ? -2.381 -4.416 11.917 1.00 89.25 142 GLN A C 1
ATOM 1169 O O . GLN A 1 142 ? -3.356 -4.071 11.250 1.00 89.25 142 GLN A O 1
ATOM 1174 N N . PRO A 1 143 ? -1.543 -5.378 11.487 1.00 85.00 143 PRO A N 1
ATOM 1175 C CA . PRO A 1 143 ? -1.589 -5.911 10.123 1.00 85.00 143 PRO A CA 1
ATOM 1176 C C . PRO A 1 143 ? -2.803 -6.815 9.873 1.00 85.00 143 PRO A C 1
ATOM 1178 O O . PRO A 1 143 ? -3.151 -7.092 8.728 1.00 85.00 143 PRO A O 1
ATOM 1181 N N . ASN A 1 144 ? -3.442 -7.300 10.941 1.00 90.62 144 ASN A N 1
ATOM 1182 C CA . ASN A 1 144 ? -4.647 -8.112 10.874 1.00 90.62 144 ASN A CA 1
ATOM 1183 C C . ASN A 1 144 ? -5.829 -7.317 11.433 1.00 90.62 144 ASN A C 1
ATOM 1185 O O . ASN A 1 144 ? -6.072 -7.312 12.641 1.00 90.62 144 ASN A O 1
ATOM 1189 N N . ALA A 1 145 ? -6.575 -6.662 10.544 1.00 91.94 145 ALA A N 1
ATOM 1190 C CA . ALA A 1 145 ? -7.722 -5.842 10.918 1.00 91.94 145 ALA A CA 1
ATOM 1191 C C . ALA A 1 145 ? -8.826 -6.645 11.633 1.00 91.94 145 ALA A C 1
ATOM 1193 O O . ALA A 1 145 ? -9.429 -6.140 12.576 1.00 91.94 145 ALA A O 1
ATOM 1194 N N . ALA A 1 146 ? -9.045 -7.912 11.260 1.00 92.31 146 ALA A N 1
ATOM 1195 C CA . ALA A 1 146 ? -10.028 -8.773 11.924 1.00 92.31 146 ALA A CA 1
ATOM 1196 C C . ALA A 1 146 ? -9.638 -9.075 13.380 1.00 92.31 146 ALA A C 1
ATOM 1198 O O . ALA A 1 146 ? -10.485 -9.047 14.270 1.00 92.31 146 ALA A O 1
ATOM 1199 N N . MET A 1 147 ? -8.350 -9.318 13.634 1.00 94.38 147 MET A N 1
ATOM 1200 C CA . MET A 1 147 ? -7.840 -9.471 14.997 1.00 94.38 147 MET A CA 1
ATOM 1201 C C . MET A 1 147 ? -7.871 -8.142 15.758 1.00 94.38 147 MET A C 1
ATOM 1203 O O . MET A 1 147 ? -8.235 -8.120 16.927 1.00 94.38 147 MET A O 1
ATOM 1207 N N . ASN A 1 148 ? -7.557 -7.027 15.095 1.00 95.06 148 ASN A N 1
ATOM 1208 C CA . ASN A 1 148 ? -7.614 -5.701 15.706 1.00 95.06 148 ASN A CA 1
ATOM 1209 C C . ASN A 1 148 ? -9.029 -5.365 16.208 1.00 95.06 148 ASN A C 1
ATOM 1211 O O . ASN A 1 148 ? -9.187 -4.897 17.330 1.00 95.06 148 ASN A O 1
ATOM 1215 N N . ILE A 1 149 ? -10.067 -5.685 15.425 1.00 96.12 149 ILE A N 1
ATOM 1216 C CA . ILE A 1 149 ? -11.466 -5.552 15.860 1.00 96.12 149 ILE A CA 1
ATOM 1217 C C . ILE A 1 149 ? -11.698 -6.343 17.150 1.00 96.12 149 ILE A C 1
ATOM 1219 O O . ILE A 1 149 ? -12.172 -5.772 18.126 1.00 96.12 149 ILE A O 1
ATOM 1223 N N . GLN A 1 150 ? -11.288 -7.614 17.198 1.00 96.88 150 GLN A N 1
ATOM 1224 C CA . GLN A 1 150 ? -11.443 -8.443 18.400 1.00 96.88 150 GLN A CA 1
ATOM 1225 C C . GLN A 1 150 ? -10.684 -7.875 19.605 1.00 96.88 150 GLN A C 1
ATOM 1227 O O . GLN A 1 150 ? -11.200 -7.901 20.718 1.00 96.88 150 GLN A O 1
ATOM 1232 N N . MET A 1 151 ? -9.477 -7.339 19.401 1.00 95.62 151 MET A N 1
ATOM 1233 C CA . MET A 1 151 ? -8.693 -6.703 20.464 1.00 95.62 151 MET A CA 1
ATOM 1234 C C . MET A 1 151 ? -9.397 -5.461 21.023 1.00 95.62 151 MET A C 1
ATOM 1236 O O . MET A 1 151 ? -9.459 -5.291 22.240 1.00 95.62 151 MET A O 1
ATOM 1240 N N . LEU A 1 152 ? -9.953 -4.615 20.151 1.00 95.19 152 LEU A N 1
ATOM 1241 C CA . LEU A 1 152 ? -10.703 -3.422 20.548 1.00 95.19 152 LEU A CA 1
ATOM 1242 C C . LEU A 1 152 ? -12.010 -3.796 21.258 1.00 95.19 152 LEU A C 1
ATOM 1244 O O . LEU A 1 152 ? -12.332 -3.227 22.298 1.00 95.19 152 LEU A O 1
ATOM 1248 N N . GLU A 1 153 ? -12.740 -4.784 20.742 1.00 96.88 153 GLU A N 1
ATOM 1249 C CA . GLU A 1 153 ? -13.962 -5.292 21.371 1.00 96.88 153 GLU A CA 1
ATOM 1250 C C . GLU A 1 153 ? -13.682 -5.910 22.741 1.00 96.88 153 GLU A C 1
ATOM 1252 O O . GLU A 1 153 ? -14.422 -5.659 23.692 1.00 96.88 153 GLU A O 1
ATOM 1257 N N . TRP A 1 154 ? -12.583 -6.653 22.869 1.00 96.50 154 TRP A N 1
ATOM 1258 C CA . TRP A 1 154 ? -12.129 -7.188 24.145 1.00 96.50 154 TRP A CA 1
ATOM 1259 C C . TRP A 1 154 ? -11.771 -6.072 25.130 1.00 96.50 154 TRP A C 1
ATOM 1261 O O . TRP A 1 154 ? -12.234 -6.104 26.267 1.00 96.50 154 TRP A O 1
ATOM 1271 N N . ALA A 1 155 ? -11.013 -5.057 24.701 1.00 94.38 155 ALA A N 1
ATOM 1272 C CA . ALA A 1 155 ? -10.654 -3.919 25.546 1.00 94.38 155 ALA A CA 1
ATOM 1273 C C . ALA A 1 155 ? -11.900 -3.169 26.050 1.00 94.38 155 ALA A C 1
ATOM 1275 O O . ALA A 1 155 ? -11.982 -2.817 27.229 1.00 94.38 155 ALA A O 1
ATOM 1276 N N . LEU A 1 156 ? -12.899 -2.976 25.182 1.00 93.81 156 LEU A N 1
ATOM 1277 C CA . LEU A 1 156 ? -14.193 -2.405 25.560 1.00 93.81 156 LEU A CA 1
ATOM 1278 C C . LEU A 1 156 ? -14.938 -3.289 26.563 1.00 93.81 156 LEU A C 1
ATOM 1280 O O . LEU A 1 156 ? -15.544 -2.762 27.491 1.00 93.81 156 LEU A O 1
ATOM 1284 N N . ASP A 1 157 ? -14.911 -4.611 26.388 1.00 95.88 157 ASP A N 1
ATOM 1285 C CA . ASP A 1 157 ? -15.592 -5.553 27.275 1.00 95.88 157 ASP A CA 1
ATOM 1286 C C . ASP A 1 157 ? -14.987 -5.572 28.683 1.00 95.88 157 ASP A C 1
ATOM 1288 O O . ASP A 1 157 ? -15.703 -5.369 29.664 1.00 95.88 157 ASP A O 1
ATOM 1292 N N . VAL A 1 158 ? -13.665 -5.723 28.792 1.00 95.38 158 VAL A N 1
ATOM 1293 C CA . VAL A 1 158 ? -12.977 -5.832 30.091 1.00 95.38 158 VAL A CA 1
ATOM 1294 C C . VAL A 1 158 ? -12.936 -4.520 30.875 1.00 95.38 158 VAL A C 1
ATOM 1296 O O . VAL A 1 158 ? -12.703 -4.535 32.082 1.00 95.38 158 VAL A O 1
ATOM 1299 N N . THR A 1 159 ? -13.177 -3.384 30.216 1.00 94.19 159 THR A N 1
ATOM 1300 C CA . THR A 1 159 ? -13.254 -2.061 30.858 1.00 94.19 159 THR A CA 1
ATOM 1301 C C . THR A 1 159 ? -14.688 -1.617 31.160 1.00 94.19 159 THR A C 1
ATOM 1303 O O . THR A 1 159 ? -14.901 -0.508 31.661 1.00 94.19 159 THR A O 1
ATOM 1306 N N . LYS A 1 160 ? -15.696 -2.468 30.914 1.00 94.50 160 LYS A N 1
ATOM 1307 C CA . LYS A 1 160 ? -17.090 -2.173 31.274 1.00 94.50 160 LYS A CA 1
ATOM 1308 C C . LYS A 1 160 ? -17.214 -1.862 32.765 1.00 94.50 160 LYS A C 1
ATOM 1310 O O . LYS A 1 160 ? -16.900 -2.677 33.625 1.00 94.50 160 LYS A O 1
ATOM 1315 N N . GLY A 1 161 ? -17.738 -0.677 33.070 1.00 94.44 161 GLY A N 1
ATOM 1316 C CA . GLY A 1 161 ? -17.970 -0.231 34.446 1.00 94.44 161 GLY A CA 1
ATOM 1317 C C . GLY A 1 161 ? -16.729 0.305 35.169 1.00 94.44 161 GLY A C 1
ATOM 1318 O O . GLY A 1 161 ? -16.851 0.708 36.329 1.00 94.44 161 GLY A O 1
ATOM 1319 N N . SER A 1 162 ? -15.571 0.364 34.502 1.00 93.75 162 SER A N 1
ATOM 1320 C CA . SER A 1 162 ? -14.398 1.087 34.998 1.00 93.75 162 SER A CA 1
ATOM 1321 C C . SER A 1 162 ? -14.725 2.566 35.237 1.00 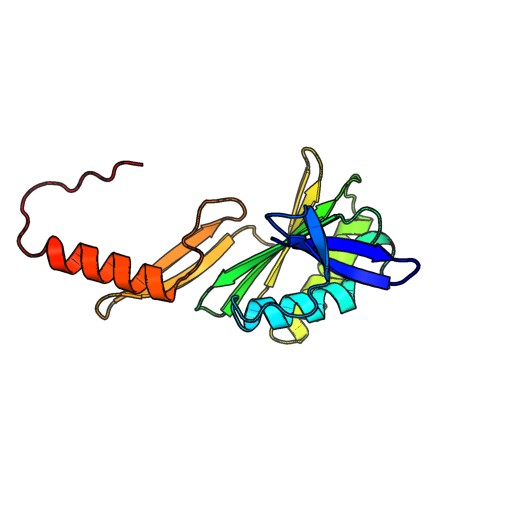93.75 162 SER A C 1
ATOM 1323 O O . SER A 1 162 ? -15.562 3.159 34.554 1.00 93.75 162 SER A O 1
ATOM 1325 N N . LYS A 1 163 ? -14.073 3.169 36.235 1.00 93.81 163 LYS A N 1
ATOM 1326 C CA . LYS A 1 163 ? -14.236 4.581 36.615 1.00 93.81 163 LYS A CA 1
ATOM 1327 C C . LYS A 1 163 ? -12.877 5.278 36.607 1.00 93.81 163 LYS A C 1
ATOM 1329 O O . LYS A 1 163 ? -11.875 4.638 36.907 1.00 93.81 163 LYS A O 1
ATOM 1334 N N . GLY A 1 164 ? -12.877 6.585 36.359 1.00 92.38 164 GLY A N 1
ATOM 1335 C CA . GLY A 1 164 ? -11.662 7.400 36.271 1.00 92.38 164 GLY A CA 1
ATOM 1336 C C . GLY A 1 164 ? -11.175 7.572 34.834 1.00 92.38 164 GLY A C 1
ATOM 1337 O O . GLY A 1 164 ? -11.890 7.239 33.889 1.00 92.38 164 GLY A O 1
ATOM 1338 N N . ASP A 1 165 ? -9.968 8.112 34.695 1.00 92.12 165 ASP A N 1
ATOM 1339 C CA . ASP A 1 165 ? -9.354 8.388 33.399 1.00 92.12 165 ASP A CA 1
ATOM 1340 C C . ASP A 1 165 ? -8.638 7.149 32.847 1.00 92.12 165 ASP A C 1
ATOM 1342 O O . ASP A 1 165 ? -8.023 6.379 33.589 1.00 92.12 165 ASP A O 1
ATOM 1346 N N . LEU A 1 166 ? -8.700 6.969 31.528 1.00 89.56 166 LEU A N 1
ATOM 1347 C CA . LEU A 1 166 ? -7.898 5.977 30.817 1.00 89.56 166 LEU A CA 1
ATOM 1348 C C . LEU A 1 166 ? -6.556 6.604 30.434 1.00 89.56 166 LEU A C 1
ATOM 1350 O O . LEU A 1 166 ? -6.518 7.648 29.785 1.00 89.56 166 LEU A O 1
ATOM 1354 N N . LEU A 1 167 ? -5.465 5.945 30.819 1.00 90.38 167 LEU A N 1
ATOM 1355 C CA . LEU A 1 167 ? -4.114 6.284 30.386 1.00 90.38 167 LEU A CA 1
ATOM 1356 C C . LEU A 1 167 ? -3.631 5.224 29.402 1.00 90.38 167 LEU A C 1
ATOM 1358 O O . LEU A 1 167 ? -3.539 4.045 29.738 1.00 90.38 167 LEU A O 1
ATOM 1362 N N . GLU A 1 168 ? -3.304 5.664 28.199 1.00 87.25 168 GLU A N 1
ATOM 1363 C CA . GLU A 1 168 ? -2.725 4.829 27.160 1.00 87.25 168 GLU A CA 1
ATOM 1364 C C . GLU A 1 168 ? -1.197 4.958 27.205 1.00 87.25 168 GLU A C 1
ATOM 1366 O O . GLU A 1 168 ? -0.659 6.065 27.145 1.00 87.25 168 GLU A O 1
ATOM 1371 N N . LEU A 1 169 ? -0.497 3.834 27.373 1.00 87.06 169 LEU A N 1
ATOM 1372 C CA . LEU A 1 169 ? 0.964 3.776 27.436 1.00 87.06 169 LEU A CA 1
ATOM 1373 C C . LEU A 1 169 ? 1.487 3.046 26.197 1.00 87.06 169 LEU A C 1
ATOM 1375 O O . LEU A 1 169 ? 1.051 1.926 25.925 1.00 87.06 169 LEU A O 1
ATOM 1379 N N . TYR A 1 170 ? 2.428 3.675 25.492 1.00 77.75 170 TYR A N 1
ATOM 1380 C CA . TYR A 1 170 ? 3.112 3.145 24.312 1.00 77.75 170 TYR A CA 1
ATOM 1381 C C . TYR A 1 170 ? 4.624 3.157 24.513 1.00 77.75 170 TYR A C 1
ATOM 1383 O O . TYR A 1 170 ? 5.145 4.214 24.942 1.00 77.75 170 TYR A O 1
#